Protein AF-A0A5S9MJM8-F1 (afdb_monomer_lite)

Secondary structure (DSSP, 8-state):
---EEEE---S--EEE-SSSEEEEEE-TTSSEEEEEETTS-EEEEE-SSSGGGGTTTTEEES--TT-EE-TT-EEEEE-HHHHHHTT----EEEEETTHHHHHHHHHHHHHHTT-

Organism: Bacillus safensis (NCBI:txid561879)

pLDDT: mean 92.79, std 8.99, range [56.72, 98.62]

Radius of gyration: 15.65 Å; chains: 1; bounding box: 31×24×51 Å

Structure (mmCIF, N/CA/C/O backbone):
data_AF-A0A5S9MJM8-F1
#
_entry.id   AF-A0A5S9MJM8-F1
#
loop_
_atom_site.group_PDB
_atom_site.id
_atom_site.type_symbol
_atom_site.label_atom_id
_atom_site.label_alt_id
_atom_site.label_comp_id
_atom_site.label_asym_id
_atom_site.label_entity_id
_atom_site.label_seq_id
_atom_site.pdbx_PDB_ins_code
_atom_site.Cartn_x
_atom_site.Cartn_y
_atom_site.Cartn_z
_atom_site.occupancy
_atom_site.B_iso_or_equiv
_atom_site.auth_seq_id
_atom_site.auth_comp_id
_atom_site.auth_asym_id
_atom_site.auth_atom_id
_atom_site.pdbx_PDB_model_num
ATOM 1 N N . MET A 1 1 ? -0.610 12.300 -10.556 1.00 64.19 1 MET A N 1
ATOM 2 C CA . MET A 1 1 ? -1.266 11.055 -10.099 1.00 64.19 1 MET A CA 1
ATOM 3 C C . MET A 1 1 ? -1.663 10.261 -11.330 1.00 64.19 1 MET A C 1
ATOM 5 O O . MET A 1 1 ? -2.148 10.870 -12.276 1.00 64.19 1 MET A O 1
ATOM 9 N N . GLY A 1 2 ? -1.331 8.971 -11.379 1.00 81.81 2 GLY A N 1
ATOM 10 C CA . GLY A 1 2 ? -1.491 8.142 -12.578 1.00 81.81 2 GLY A CA 1
ATOM 11 C C . GLY A 1 2 ? -2.748 7.274 -12.562 1.00 81.81 2 GLY A C 1
ATOM 12 O O . GLY A 1 2 ? -3.677 7.533 -11.800 1.00 81.81 2 GLY A O 1
ATOM 13 N N . LYS A 1 3 ? -2.789 6.263 -13.434 1.00 90.00 3 LYS A N 1
ATOM 14 C CA . LYS A 1 3 ? -3.919 5.329 -13.543 1.00 90.00 3 LYS A CA 1
ATOM 15 C C . LYS A 1 3 ? -3.855 4.271 -12.444 1.00 90.00 3 LYS A C 1
ATOM 17 O O . LYS A 1 3 ? -2.776 3.921 -11.973 1.00 90.00 3 LYS A O 1
ATOM 22 N N . GLY A 1 4 ? -5.008 3.741 -12.062 1.00 92.12 4 GLY A N 1
ATOM 23 C CA . GLY A 1 4 ? -5.108 2.756 -10.997 1.00 92.12 4 GLY A CA 1
ATOM 24 C C . GLY A 1 4 ? -6.501 2.157 -10.883 1.00 92.12 4 GLY A C 1
ATOM 25 O O . GLY A 1 4 ? -7.360 2.392 -11.734 1.00 92.12 4 GLY A O 1
ATOM 26 N N . ALA A 1 5 ? -6.703 1.406 -9.811 1.00 95.25 5 ALA A N 1
ATOM 27 C CA . ALA A 1 5 ? -7.988 0.863 -9.399 1.00 95.25 5 ALA A CA 1
ATOM 28 C C . ALA A 1 5 ? -8.126 0.990 -7.877 1.00 95.25 5 ALA A C 1
ATOM 30 O O . ALA A 1 5 ? -7.142 1.232 -7.179 1.00 95.25 5 ALA A O 1
ATOM 31 N N . ALA A 1 6 ? -9.339 0.821 -7.366 1.00 95.62 6 ALA A N 1
ATOM 32 C CA . ALA A 1 6 ? -9.585 0.685 -5.938 1.00 95.62 6 ALA A CA 1
ATOM 33 C C . ALA A 1 6 ? -10.042 -0.744 -5.640 1.00 95.62 6 ALA A C 1
ATOM 35 O O . ALA A 1 6 ? -10.792 -1.331 -6.421 1.00 95.62 6 ALA A O 1
ATOM 36 N N . ILE A 1 7 ? -9.574 -1.299 -4.525 1.00 95.19 7 ILE A N 1
ATOM 37 C CA . ILE A 1 7 ? -9.914 -2.649 -4.074 1.00 95.19 7 ILE A CA 1
ATOM 38 C C . ILE A 1 7 ? -10.665 -2.535 -2.753 1.00 95.19 7 ILE A C 1
ATOM 40 O O . ILE A 1 7 ? -10.174 -1.907 -1.818 1.00 95.19 7 ILE A O 1
ATOM 44 N N . VAL A 1 8 ? -11.834 -3.167 -2.665 1.00 95.38 8 VAL A N 1
ATOM 45 C CA . VAL A 1 8 ? -12.521 -3.382 -1.387 1.00 95.38 8 VAL A CA 1
ATOM 46 C C . VAL A 1 8 ? -12.068 -4.744 -0.850 1.00 95.38 8 VAL A C 1
ATOM 48 O O . VAL A 1 8 ? -12.350 -5.756 -1.498 1.00 95.38 8 VAL A O 1
ATOM 51 N N . PRO A 1 9 ? -11.323 -4.808 0.267 1.00 92.19 9 PRO A N 1
ATOM 52 C CA . PRO A 1 9 ? -10.854 -6.076 0.817 1.00 92.19 9 PRO A CA 1
ATOM 53 C C . PRO A 1 9 ? -12.032 -6.911 1.345 1.00 92.19 9 PRO A C 1
ATOM 55 O O . PRO A 1 9 ? -12.926 -6.381 1.998 1.00 92.19 9 PRO A O 1
ATOM 58 N N . THR A 1 10 ? -12.039 -8.218 1.060 1.00 82.69 10 THR A N 1
ATOM 59 C CA . THR A 1 10 ? -13.192 -9.104 1.332 1.00 82.69 10 THR A CA 1
ATOM 60 C C . THR A 1 10 ? -12.957 -10.179 2.392 1.00 82.69 10 THR A C 1
ATOM 62 O O . THR A 1 10 ? -13.924 -10.796 2.828 1.00 82.69 10 THR A O 1
ATOM 65 N N . ALA A 1 11 ? -11.708 -10.446 2.790 1.00 79.19 11 ALA A N 1
ATOM 66 C CA . ALA A 1 11 ? -11.400 -11.561 3.694 1.00 79.19 11 ALA A CA 1
ATOM 67 C C . ALA A 1 11 ? -10.278 -11.256 4.693 1.00 79.19 11 ALA A C 1
ATOM 69 O O . ALA A 1 11 ? -10.485 -11.371 5.894 1.00 79.19 11 ALA A O 1
ATOM 70 N N . ALA A 1 12 ? -9.093 -10.871 4.213 1.00 83.88 12 ALA A N 1
ATOM 71 C CA . ALA A 1 12 ? -7.938 -10.592 5.062 1.00 83.88 12 ALA A CA 1
ATOM 72 C C . ALA A 1 12 ? -7.426 -9.171 4.823 1.00 83.88 12 ALA A C 1
ATOM 74 O O . ALA A 1 12 ? -7.269 -8.750 3.673 1.00 83.88 12 ALA A O 1
ATOM 75 N N . GLY A 1 13 ? -7.136 -8.449 5.905 1.00 93.31 13 GLY A N 1
ATOM 76 C CA . GLY A 1 13 ? -6.462 -7.159 5.842 1.00 93.31 13 GLY A CA 1
ATOM 77 C C . GLY A 1 13 ? -4.970 -7.366 5.643 1.00 93.31 13 GLY A C 1
ATOM 78 O O . GLY A 1 13 ? -4.198 -7.380 6.595 1.00 93.31 13 GLY A O 1
ATOM 79 N N . ARG A 1 14 ? -4.570 -7.606 4.394 1.00 96.44 14 ARG A N 1
ATOM 80 C CA . ARG A 1 14 ? -3.174 -7.840 4.033 1.00 96.44 14 ARG A CA 1
ATOM 81 C C . ARG A 1 14 ? -2.850 -7.247 2.674 1.00 96.44 14 ARG A C 1
ATOM 83 O O . ARG A 1 14 ? -3.509 -7.538 1.679 1.00 96.44 14 ARG A O 1
ATOM 90 N N . VAL A 1 15 ? -1.781 -6.467 2.632 1.00 97.50 15 VAL A N 1
ATOM 91 C CA . VAL A 1 15 ? -1.133 -6.020 1.402 1.00 97.50 15 VAL A CA 1
ATOM 92 C C . VAL A 1 15 ? 0.035 -6.952 1.116 1.00 97.50 15 VAL A C 1
ATOM 94 O O . VAL A 1 15 ? 0.921 -7.119 1.956 1.00 97.50 15 VAL A O 1
ATOM 97 N N . VAL A 1 16 ? 0.046 -7.531 -0.082 1.00 97.69 16 VAL A N 1
ATOM 98 C CA . VAL A 1 16 ? 1.165 -8.332 -0.589 1.00 97.69 16 VAL A CA 1
ATOM 99 C C . VAL A 1 16 ? 1.82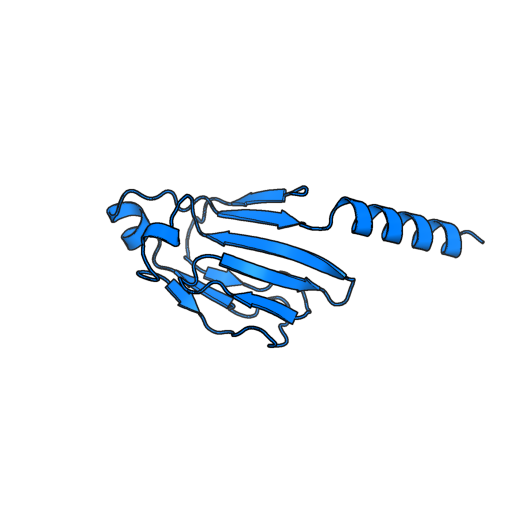7 -7.649 -1.777 1.00 97.69 16 VAL A C 1
ATOM 101 O O . VAL A 1 16 ? 1.190 -6.883 -2.506 1.00 97.69 16 VAL A O 1
ATOM 104 N N . ALA A 1 17 ? 3.105 -7.941 -1.987 1.00 98.19 17 ALA A N 1
ATOM 105 C CA . ALA A 1 17 ? 3.851 -7.487 -3.148 1.00 98.19 17 ALA A CA 1
ATOM 106 C C . ALA A 1 17 ? 3.235 -8.047 -4.445 1.00 98.19 17 ALA A C 1
ATOM 108 O O . ALA A 1 17 ? 3.143 -9.265 -4.603 1.00 98.19 17 ALA A O 1
ATOM 109 N N . PRO A 1 18 ? 2.835 -7.197 -5.408 1.00 96.94 18 PRO A N 1
ATOM 110 C CA . PRO A 1 18 ? 2.256 -7.664 -6.669 1.00 96.94 18 PRO A CA 1
ATOM 111 C C . PRO A 1 18 ? 3.316 -8.075 -7.705 1.00 96.94 18 PRO A C 1
ATOM 113 O O . PRO A 1 18 ? 2.975 -8.611 -8.757 1.00 96.94 18 PRO A O 1
ATOM 116 N N . PHE A 1 19 ? 4.592 -7.784 -7.445 1.00 98.06 19 PHE A N 1
ATOM 117 C CA . PHE A 1 19 ? 5.719 -8.046 -8.337 1.00 98.06 19 PHE A CA 1
ATOM 118 C C . PHE A 1 19 ? 7.037 -8.097 -7.558 1.00 98.06 19 PHE A C 1
ATOM 120 O O . PHE A 1 19 ? 7.105 -7.658 -6.410 1.00 98.06 19 PHE A O 1
ATOM 127 N N . ASN A 1 20 ? 8.098 -8.544 -8.231 1.00 98.50 20 ASN A N 1
ATOM 128 C CA . ASN A 1 20 ? 9.466 -8.412 -7.740 1.00 98.50 20 ASN A CA 1
ATOM 129 C C . ASN A 1 20 ? 9.955 -6.966 -7.871 1.00 98.50 20 ASN A C 1
ATOM 131 O O . ASN A 1 20 ? 9.695 -6.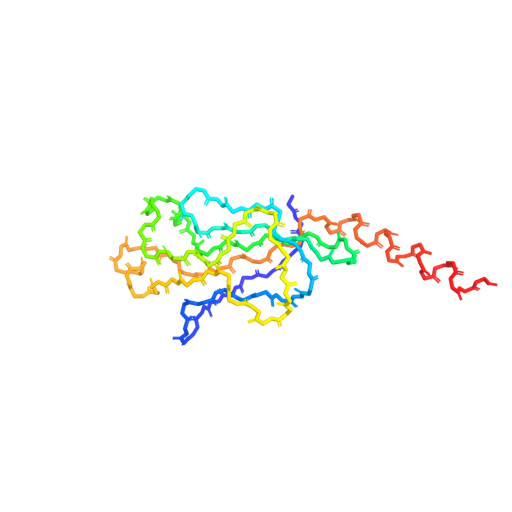295 -8.882 1.00 98.50 20 ASN A O 1
ATOM 135 N N . GLY A 1 21 ? 10.683 -6.485 -6.869 1.00 98.25 21 GLY A N 1
ATOM 136 C CA . GLY A 1 21 ? 11.181 -5.120 -6.868 1.00 98.25 21 GLY A CA 1
ATOM 137 C C . GLY A 1 21 ? 11.697 -4.662 -5.516 1.00 98.25 21 GLY A C 1
ATOM 138 O O . GLY A 1 21 ? 12.326 -5.418 -4.780 1.00 98.25 21 GLY A O 1
ATOM 139 N N . LYS A 1 22 ? 11.440 -3.393 -5.211 1.00 98.56 22 LYS A N 1
ATOM 140 C CA . LYS A 1 22 ? 11.938 -2.713 -4.022 1.00 98.56 22 LYS A CA 1
ATOM 141 C C . LYS A 1 22 ? 10.847 -1.876 -3.362 1.00 98.56 22 LYS A C 1
ATOM 143 O O . LYS A 1 22 ? 10.026 -1.262 -4.050 1.00 98.56 22 LYS A O 1
ATOM 148 N N . VAL A 1 23 ? 10.883 -1.801 -2.035 1.00 98.56 23 VAL A N 1
ATOM 149 C CA . VAL A 1 23 ? 10.129 -0.814 -1.259 1.00 98.56 23 VAL A CA 1
ATOM 150 C C . VAL A 1 23 ? 10.825 0.542 -1.382 1.00 98.56 23 VAL A C 1
ATOM 152 O O . VAL A 1 23 ? 11.910 0.754 -0.838 1.00 98.56 23 VAL A O 1
ATOM 155 N N . GLU A 1 24 ? 10.212 1.471 -2.112 1.00 98.06 24 GLU A N 1
ATOM 156 C CA . GLU A 1 24 ? 10.728 2.837 -2.268 1.00 98.06 24 GLU A CA 1
ATOM 157 C C . GLU A 1 24 ? 10.426 3.681 -1.032 1.00 98.06 24 GLU A C 1
ATOM 159 O O . GLU A 1 24 ? 11.272 4.438 -0.559 1.00 98.06 24 GLU A O 1
ATOM 164 N N . THR A 1 25 ? 9.217 3.544 -0.488 1.00 97.12 25 THR A N 1
ATOM 165 C CA . THR A 1 25 ? 8.809 4.289 0.699 1.00 97.12 25 THR A CA 1
ATOM 166 C C . THR A 1 25 ? 7.762 3.537 1.498 1.00 97.12 25 THR A C 1
ATOM 168 O O . THR A 1 25 ? 6.865 2.913 0.932 1.00 97.12 25 THR A O 1
ATOM 171 N N . ILE A 1 26 ? 7.839 3.656 2.818 1.00 96.88 26 ILE A N 1
ATOM 172 C CA . ILE A 1 26 ? 6.742 3.331 3.716 1.00 96.88 26 ILE A CA 1
ATOM 173 C C . ILE A 1 26 ? 6.406 4.545 4.574 1.00 96.88 26 ILE A C 1
ATOM 175 O O . ILE A 1 26 ? 7.280 5.176 5.171 1.00 96.88 26 ILE A O 1
ATOM 179 N N . PHE A 1 27 ? 5.122 4.882 4.633 1.00 96.25 27 PHE A N 1
ATOM 180 C CA . PHE A 1 27 ? 4.668 6.065 5.353 1.00 96.25 27 PHE A CA 1
ATOM 181 C C . PHE A 1 27 ? 4.756 5.843 6.867 1.00 96.25 27 PHE A C 1
ATOM 183 O O . PHE A 1 27 ? 4.711 4.709 7.344 1.00 96.25 27 PHE A O 1
ATOM 190 N N . HIS A 1 28 ? 4.887 6.924 7.642 1.00 95.88 28 HIS A N 1
ATOM 191 C CA . HIS A 1 28 ? 5.085 6.838 9.095 1.00 95.88 28 HIS A CA 1
ATOM 192 C C . HIS A 1 28 ? 3.978 6.029 9.786 1.00 95.88 28 HIS A C 1
ATOM 194 O O . HIS A 1 28 ? 4.272 5.077 10.502 1.00 95.88 28 HIS A O 1
ATOM 200 N N . THR A 1 29 ? 2.722 6.329 9.453 1.00 96.94 29 THR A N 1
ATOM 201 C CA . THR A 1 29 ? 1.524 5.664 9.984 1.00 96.94 29 THR A CA 1
ATOM 202 C C . THR A 1 29 ? 1.197 4.340 9.286 1.00 96.94 29 THR A C 1
ATOM 204 O O . THR A 1 29 ? 0.114 3.805 9.473 1.00 96.94 29 THR A O 1
ATOM 207 N N . LYS A 1 30 ? 2.100 3.811 8.445 1.00 97.88 30 LYS A N 1
ATOM 208 C CA . LYS A 1 30 ? 2.041 2.473 7.814 1.00 97.88 30 LYS A CA 1
ATOM 209 C C . LYS A 1 30 ? 0.826 2.162 6.927 1.00 97.88 30 LYS A C 1
ATOM 211 O O . LYS A 1 30 ? 0.811 1.124 6.285 1.00 97.88 30 LYS A O 1
ATOM 216 N N . HIS A 1 31 ? -0.128 3.076 6.802 1.00 97.38 31 HIS A N 1
ATOM 217 C CA . HIS A 1 31 ? -1.312 2.945 5.952 1.00 97.38 31 HIS A CA 1
ATOM 218 C C . HIS A 1 31 ? -1.009 2.981 4.441 1.00 97.38 31 HIS A C 1
ATOM 220 O O . HIS A 1 31 ? -1.881 2.687 3.631 1.00 97.38 31 HIS A O 1
ATOM 226 N N . ALA A 1 32 ? 0.198 3.380 4.029 1.00 97.69 32 ALA A N 1
ATOM 227 C CA . ALA A 1 32 ? 0.566 3.472 2.622 1.00 97.69 32 ALA A CA 1
ATOM 228 C C . ALA A 1 32 ? 2.000 3.009 2.364 1.00 97.69 32 ALA A C 1
ATOM 230 O O . ALA A 1 32 ? 2.894 3.183 3.201 1.00 97.69 32 ALA A O 1
ATOM 231 N N . ILE A 1 33 ? 2.211 2.455 1.170 1.00 98.44 33 ILE A N 1
ATOM 232 C CA . ILE A 1 33 ? 3.501 1.946 0.710 1.00 98.44 33 ILE A CA 1
ATOM 233 C C . ILE A 1 33 ? 3.709 2.248 -0.775 1.00 98.44 33 ILE A C 1
ATOM 235 O O . ILE A 1 33 ? 2.808 2.075 -1.599 1.00 98.44 33 ILE A O 1
ATOM 239 N N . GLY A 1 34 ? 4.906 2.728 -1.104 1.00 98.25 34 GLY A N 1
ATOM 240 C CA . GLY A 1 34 ? 5.371 2.937 -2.468 1.00 98.25 34 GLY A CA 1
ATOM 241 C C . GLY A 1 34 ? 6.374 1.860 -2.864 1.00 98.25 34 GLY A C 1
ATOM 242 O O . GLY A 1 34 ? 7.347 1.613 -2.151 1.00 98.25 34 GLY A O 1
ATOM 243 N N . LEU A 1 35 ? 6.143 1.237 -4.012 1.00 98.44 35 LEU A N 1
ATOM 244 C CA . LEU A 1 35 ? 6.926 0.136 -4.555 1.00 98.44 35 LEU A CA 1
ATOM 245 C C . LEU A 1 35 ? 7.463 0.503 -5.933 1.00 98.44 35 LEU A C 1
ATOM 247 O O . LEU A 1 35 ? 6.803 1.204 -6.703 1.00 98.44 35 LEU A O 1
ATOM 251 N N . LYS A 1 36 ? 8.615 -0.056 -6.286 1.00 97.94 36 LYS A N 1
ATOM 252 C CA . LYS A 1 36 ? 9.154 0.004 -7.641 1.00 97.94 36 LYS A CA 1
ATOM 253 C C . LYS A 1 36 ? 9.511 -1.385 -8.120 1.00 97.94 36 LYS A C 1
ATOM 255 O O . LYS A 1 36 ? 10.300 -2.082 -7.490 1.00 97.94 36 LYS A O 1
ATOM 260 N N . SER A 1 37 ? 8.924 -1.784 -9.240 1.00 97.50 37 SER A N 1
ATOM 261 C CA . SER A 1 37 ? 9.246 -3.060 -9.879 1.00 97.50 37 SER A CA 1
ATOM 262 C C . SER A 1 37 ? 10.631 -3.020 -10.524 1.00 97.50 37 SER A C 1
ATOM 264 O O . SER A 1 37 ? 11.111 -1.956 -10.926 1.00 97.50 37 SER A O 1
ATOM 266 N N . GLU A 1 38 ? 11.229 -4.188 -10.741 1.00 95.12 38 GLU A N 1
ATOM 267 C CA . GLU A 1 38 ? 12.476 -4.328 -11.515 1.00 95.12 38 GLU A CA 1
ATOM 268 C C . GLU A 1 38 ? 12.359 -3.773 -12.949 1.00 95.12 38 GLU A C 1
ATOM 270 O O . GLU A 1 38 ? 13.344 -3.356 -13.556 1.00 95.12 38 GLU A O 1
ATOM 275 N N . GLN A 1 39 ? 11.138 -3.713 -13.493 1.00 90.62 39 GLN A N 1
ATOM 276 C CA . GLN A 1 39 ? 10.853 -3.150 -14.817 1.00 90.62 39 GLN A CA 1
ATOM 277 C C . GLN A 1 39 ? 10.646 -1.626 -14.803 1.00 90.62 39 GLN A C 1
ATOM 279 O O . GLN A 1 39 ? 10.477 -1.012 -15.859 1.00 90.62 39 GLN A O 1
ATOM 284 N N . GLY A 1 40 ? 10.685 -1.000 -13.624 1.00 91.19 40 GLY A N 1
ATOM 285 C CA . GLY A 1 40 ? 10.588 0.445 -13.446 1.00 91.19 40 GLY A CA 1
ATOM 286 C C . GLY A 1 40 ? 9.171 0.993 -13.273 1.00 91.19 40 GLY A C 1
ATOM 287 O O . GLY A 1 40 ? 9.028 2.210 -13.201 1.00 91.19 40 GLY A O 1
ATOM 288 N N . THR A 1 41 ? 8.137 0.152 -13.194 1.00 93.25 41 THR A N 1
ATOM 289 C CA . THR A 1 41 ? 6.787 0.566 -12.761 1.00 93.25 41 THR A CA 1
ATOM 290 C C . THR A 1 41 ? 6.828 1.005 -11.305 1.00 93.25 41 THR A C 1
ATOM 292 O O . THR A 1 41 ? 7.330 0.252 -10.471 1.00 93.25 41 THR A O 1
ATOM 295 N N . GLU A 1 42 ? 6.278 2.178 -11.004 1.00 96.06 42 GLU A N 1
ATOM 296 C CA . GLU A 1 42 ? 6.118 2.683 -9.639 1.00 96.06 42 GLU A CA 1
ATOM 297 C C . GLU A 1 42 ? 4.654 2.565 -9.217 1.00 96.06 42 GLU A C 1
ATOM 299 O O . GLU A 1 42 ? 3.753 2.991 -9.944 1.00 96.06 42 GLU A O 1
ATOM 304 N N . LEU A 1 43 ? 4.422 1.962 -8.055 1.00 97.38 43 LEU A N 1
ATOM 305 C CA . LEU A 1 43 ? 3.099 1.652 -7.533 1.00 97.38 43 LEU A CA 1
ATOM 306 C C . LEU A 1 43 ? 2.939 2.238 -6.132 1.00 97.38 43 LEU A C 1
ATOM 308 O O . LEU A 1 43 ? 3.788 2.027 -5.275 1.00 97.38 43 LEU A O 1
ATOM 312 N N . LEU A 1 44 ? 1.830 2.924 -5.889 1.00 97.75 44 LEU A N 1
ATOM 313 C CA . LEU A 1 44 ? 1.403 3.373 -4.570 1.00 97.75 44 LEU A CA 1
ATOM 314 C C . LEU A 1 44 ? 0.170 2.574 -4.154 1.00 97.75 44 LEU A C 1
ATOM 316 O O . LEU A 1 44 ? -0.824 2.557 -4.880 1.00 97.75 44 LEU A O 1
ATOM 320 N N . ILE A 1 45 ? 0.230 1.950 -2.982 1.00 97.88 45 ILE A N 1
ATOM 321 C CA . ILE A 1 45 ? -0.911 1.297 -2.337 1.00 97.88 45 ILE A CA 1
ATOM 322 C C . ILE A 1 45 ? -1.251 2.117 -1.094 1.00 97.88 45 ILE A C 1
ATOM 324 O O . ILE A 1 45 ? -0.387 2.328 -0.243 1.00 97.88 45 ILE A O 1
ATOM 328 N N . HIS A 1 46 ? -2.488 2.602 -1.008 1.00 97.62 46 HIS A N 1
ATOM 329 C CA . HIS A 1 46 ? -2.999 3.404 0.103 1.00 97.62 46 HIS A CA 1
ATOM 330 C C . HIS A 1 46 ? -4.176 2.659 0.731 1.00 97.62 46 HIS A C 1
ATOM 332 O O . HIS A 1 46 ? -5.215 2.517 0.099 1.00 97.62 46 HIS A O 1
ATOM 338 N N . VAL A 1 47 ? -3.987 2.101 1.923 1.00 97.81 47 VAL A N 1
ATOM 339 C CA . VAL A 1 47 ? -4.974 1.243 2.580 1.00 97.81 47 VAL A CA 1
ATOM 340 C C . VAL A 1 47 ? -6.041 2.101 3.238 1.00 97.81 47 VAL A C 1
ATOM 342 O O . VAL A 1 47 ? -5.781 2.765 4.239 1.00 97.81 47 VAL A O 1
ATOM 345 N N . GLY A 1 48 ? -7.248 2.043 2.685 1.00 96.62 48 GLY A N 1
ATOM 346 C CA . GLY A 1 48 ? -8.385 2.834 3.132 1.00 96.62 48 GLY A CA 1
ATOM 347 C C . GLY A 1 48 ? -8.332 4.310 2.735 1.00 96.62 48 GLY A C 1
ATOM 348 O O . GLY A 1 48 ? -7.372 4.791 2.133 1.00 96.62 48 GLY A O 1
ATOM 349 N N . ILE A 1 49 ? -9.395 5.032 3.079 1.00 96.75 49 ILE A N 1
ATOM 350 C CA . ILE A 1 49 ? -9.553 6.468 2.834 1.00 96.75 49 ILE A CA 1
ATOM 351 C C . ILE A 1 49 ? -9.372 7.216 4.153 1.00 96.75 49 ILE A C 1
ATOM 353 O O . ILE A 1 49 ? -9.984 6.863 5.157 1.00 96.75 49 ILE A O 1
ATOM 357 N N . ASP A 1 50 ? -8.533 8.257 4.154 1.00 96.88 50 ASP A N 1
ATOM 358 C CA . ASP A 1 50 ? -8.233 9.099 5.325 1.00 96.88 50 ASP A CA 1
ATOM 359 C C . ASP A 1 50 ? -7.618 8.363 6.537 1.00 96.88 50 ASP A C 1
ATOM 361 O O . ASP A 1 50 ? -7.420 8.961 7.598 1.00 96.88 50 ASP A O 1
ATOM 365 N N . THR A 1 51 ? -7.214 7.103 6.376 1.00 97.88 51 THR A N 1
ATOM 366 C CA . THR A 1 51 ? -6.655 6.231 7.428 1.00 97.88 51 THR A CA 1
ATOM 367 C C . THR A 1 51 ? -5.318 6.705 7.993 1.00 97.88 51 THR A C 1
ATOM 369 O O . THR A 1 51 ? -4.903 6.254 9.057 1.00 97.88 51 THR A O 1
ATOM 372 N N . VAL A 1 52 ? -4.660 7.684 7.363 1.00 97.56 52 VAL A N 1
ATOM 373 C CA . VAL A 1 52 ? -3.522 8.402 7.960 1.00 97.56 52 VAL A CA 1
ATOM 374 C C . VAL A 1 52 ? -3.867 8.981 9.341 1.00 97.56 52 VAL A C 1
ATOM 376 O O . VAL A 1 52 ? -2.996 9.041 10.206 1.00 97.56 52 VAL A O 1
ATOM 379 N N . LYS A 1 53 ? -5.136 9.354 9.566 1.00 97.69 53 LYS A N 1
ATOM 380 C CA . LYS A 1 53 ? -5.652 9.909 10.829 1.00 97.69 53 LYS A CA 1
ATOM 381 C C . LYS A 1 53 ? -5.686 8.895 11.978 1.00 97.69 53 LYS A C 1
ATOM 383 O O . LYS A 1 53 ? -5.806 9.302 13.127 1.00 97.69 53 LYS A O 1
ATOM 388 N N . LEU A 1 54 ? -5.548 7.600 11.685 1.00 97.50 54 LEU A N 1
ATOM 389 C CA . LEU A 1 54 ? -5.462 6.535 12.690 1.00 97.50 54 LEU A CA 1
ATOM 390 C C . LEU A 1 54 ? -4.087 6.458 13.366 1.00 97.50 54 LEU A C 1
ATOM 392 O O . LEU A 1 54 ? -3.904 5.658 14.278 1.00 97.50 54 LEU A O 1
ATOM 396 N N . ASP A 1 55 ? -3.120 7.267 12.921 1.00 97.19 55 ASP A N 1
ATOM 397 C CA . ASP A 1 55 ? -1.784 7.390 13.516 1.00 97.19 55 ASP A CA 1
ATOM 398 C C . ASP A 1 55 ? -1.057 6.042 13.694 1.00 97.19 55 ASP A C 1
ATOM 400 O O . ASP A 1 55 ? -0.401 5.765 14.694 1.00 97.19 55 ASP A O 1
ATOM 404 N N . GLY A 1 56 ? -1.221 5.149 12.712 1.00 96.88 56 GLY A N 1
ATOM 405 C CA . GLY A 1 56 ? -0.600 3.823 12.708 1.00 96.88 56 GLY A CA 1
ATOM 406 C C . GLY A 1 56 ? -1.341 2.750 13.499 1.00 96.88 56 GLY A C 1
ATOM 407 O O . GLY A 1 56 ? -0.947 1.585 13.430 1.00 96.88 56 GLY A O 1
ATOM 408 N N . LYS A 1 57 ? -2.438 3.083 14.192 1.00 97.56 57 LYS A N 1
ATOM 409 C CA . LYS A 1 57 ? -3.325 2.060 14.758 1.00 97.56 57 LYS A CA 1
ATOM 410 C C . LYS A 1 57 ? -3.838 1.143 13.657 1.00 97.56 57 LYS A C 1
ATOM 412 O O . LYS A 1 57 ? -4.125 1.604 12.557 1.00 97.56 57 LYS A O 1
ATOM 417 N N . TYR A 1 58 ? -3.993 -0.136 13.992 1.00 98.12 58 TYR A N 1
ATOM 418 C CA . TYR A 1 58 ? -4.499 -1.181 13.097 1.00 98.12 58 TYR A CA 1
ATOM 419 C C . TYR A 1 58 ? -3.579 -1.548 11.938 1.00 98.12 58 TYR A C 1
ATOM 421 O O . TYR A 1 58 ? -3.994 -2.357 11.123 1.00 98.12 58 TYR A O 1
ATOM 429 N N . PHE A 1 59 ? -2.353 -1.022 11.858 1.00 98.25 59 PHE A N 1
ATOM 430 C CA .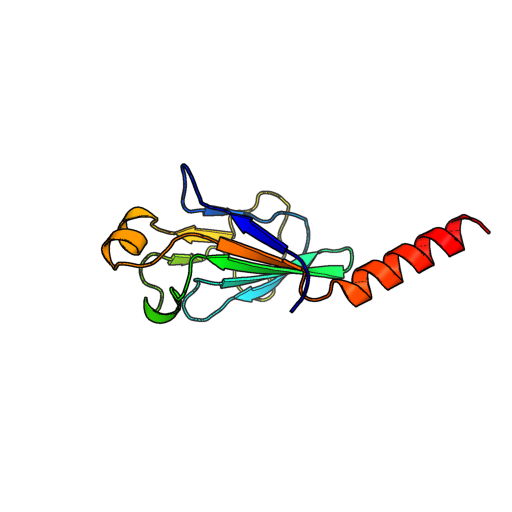 PHE A 1 59 ? -1.396 -1.365 10.806 1.00 98.25 59 PHE A CA 1
ATOM 431 C C . PHE A 1 59 ? -0.135 -1.992 11.398 1.00 98.25 59 PHE A C 1
ATOM 433 O O . PHE A 1 59 ? 0.444 -1.483 12.355 1.00 98.25 59 PHE A O 1
ATOM 440 N N . THR A 1 60 ? 0.339 -3.072 10.785 1.00 98.25 60 THR A N 1
ATOM 441 C CA . THR A 1 60 ? 1.639 -3.686 11.071 1.00 98.25 60 THR A CA 1
ATOM 442 C C . THR A 1 60 ? 2.421 -3.798 9.773 1.00 98.25 60 THR A C 1
ATOM 444 O O . THR A 1 60 ? 1.979 -4.462 8.841 1.00 98.25 60 THR A O 1
ATOM 447 N N . SER A 1 61 ? 3.585 -3.153 9.702 1.00 97.69 61 SER A N 1
ATOM 448 C CA . SER A 1 61 ? 4.493 -3.325 8.565 1.00 97.69 61 SER A CA 1
ATOM 449 C C . SER A 1 61 ? 5.466 -4.466 8.808 1.00 97.69 61 SER A C 1
ATOM 451 O O . SER A 1 61 ? 6.036 -4.564 9.893 1.00 97.69 61 SER A O 1
ATOM 453 N N . HIS A 1 62 ? 5.719 -5.244 7.762 1.00 98.38 62 HIS A N 1
ATOM 454 C CA . HIS A 1 62 ? 6.710 -6.324 7.735 1.00 98.38 62 HIS A CA 1
ATOM 455 C C . HIS A 1 62 ? 7.962 -5.966 6.931 1.00 98.38 62 HIS A C 1
ATOM 457 O O . HIS A 1 62 ? 8.900 -6.752 6.860 1.00 98.38 62 HIS A O 1
ATOM 463 N N . VAL A 1 63 ? 7.978 -4.769 6.342 1.00 98.25 63 VAL A N 1
ATOM 464 C CA . VAL A 1 63 ? 9.067 -4.248 5.510 1.00 98.25 63 VAL A CA 1
ATOM 465 C C . VAL A 1 63 ? 9.430 -2.814 5.895 1.00 98.25 63 VAL A C 1
ATOM 467 O O . VAL A 1 63 ? 8.680 -2.107 6.583 1.00 98.25 63 VAL A O 1
ATOM 470 N N . GLN A 1 64 ? 10.575 -2.355 5.407 1.00 98.19 64 GLN A N 1
ATOM 471 C CA . GLN A 1 64 ? 11.044 -0.977 5.503 1.00 98.19 64 GLN A CA 1
ATOM 472 C C . GLN A 1 64 ? 11.511 -0.451 4.139 1.00 98.19 64 GLN A C 1
ATOM 474 O O . GLN A 1 64 ? 11.757 -1.201 3.195 1.00 98.19 64 GLN A O 1
ATOM 479 N N . SER A 1 65 ? 11.633 0.873 4.024 1.00 98.12 65 SER A N 1
ATOM 480 C CA . SER A 1 65 ? 12.188 1.502 2.825 1.00 98.12 65 SER A CA 1
ATOM 481 C C . SER A 1 65 ? 13.585 0.958 2.541 1.00 98.12 65 SER A C 1
ATOM 483 O O . SER A 1 65 ? 14.446 0.967 3.418 1.00 98.12 65 SER A O 1
ATOM 485 N N . GLY A 1 66 ? 13.828 0.538 1.303 1.00 98.25 66 GLY A N 1
ATOM 486 C CA . GLY A 1 66 ? 15.095 -0.071 0.913 1.00 98.25 66 GLY A CA 1
ATOM 487 C C . GLY A 1 66 ? 15.016 -1.572 0.660 1.00 98.25 66 GLY A C 1
ATOM 488 O O . GLY A 1 66 ? 15.818 -2.060 -0.136 1.00 98.25 66 GLY A O 1
ATOM 489 N N . ASP A 1 67 ? 14.059 -2.270 1.273 1.00 98.62 67 ASP A N 1
ATOM 490 C CA . ASP A 1 67 ? 13.964 -3.727 1.192 1.00 98.62 67 ASP A CA 1
ATOM 491 C C . ASP A 1 67 ? 13.642 -4.204 -0.228 1.00 98.62 67 ASP A C 1
ATOM 493 O O . ASP A 1 67 ? 12.883 -3.567 -0.968 1.00 98.62 67 ASP A O 1
ATOM 497 N N . LEU A 1 68 ? 14.219 -5.348 -0.598 1.00 98.62 68 LEU A N 1
ATOM 498 C CA . LEU A 1 68 ? 13.842 -6.086 -1.799 1.00 98.62 68 LEU A CA 1
ATOM 499 C C . LEU A 1 68 ? 12.623 -6.955 -1.497 1.00 98.62 68 LEU A C 1
ATOM 501 O O . LEU A 1 68 ? 12.522 -7.519 -0.412 1.00 98.62 68 LEU A O 1
ATOM 505 N N . ILE A 1 69 ? 11.727 -7.069 -2.471 1.00 98.44 69 ILE A N 1
ATOM 506 C CA . ILE A 1 69 ? 10.481 -7.832 -2.363 1.00 98.44 69 ILE A CA 1
ATOM 507 C C . ILE A 1 69 ? 10.315 -8.757 -3.565 1.00 98.44 69 ILE A C 1
ATOM 509 O O . ILE A 1 69 ? 10.718 -8.424 -4.684 1.00 98.44 69 ILE A O 1
ATOM 513 N N . GLN A 1 70 ? 9.687 -9.901 -3.337 1.00 98.56 70 GLN A N 1
ATOM 514 C CA . GLN A 1 70 ? 9.207 -10.829 -4.350 1.00 98.56 70 GLN A CA 1
ATOM 515 C C . GLN A 1 70 ? 7.682 -10.829 -4.390 1.00 98.56 70 GLN A C 1
ATOM 517 O O . GLN A 1 70 ? 7.014 -10.514 -3.406 1.00 98.56 70 GLN A O 1
ATOM 522 N N . ALA A 1 71 ? 7.112 -11.184 -5.541 1.00 98.38 71 ALA A N 1
ATOM 523 C CA . ALA A 1 71 ? 5.665 -11.301 -5.669 1.00 98.38 71 ALA A CA 1
ATOM 524 C C . ALA A 1 71 ? 5.097 -12.278 -4.619 1.00 98.38 71 ALA A C 1
ATOM 526 O O . ALA A 1 71 ? 5.528 -13.426 -4.532 1.00 98.38 71 ALA A O 1
ATOM 527 N N . GLY A 1 72 ? 4.106 -11.822 -3.853 1.00 97.81 72 GLY A N 1
ATOM 528 C CA . GLY A 1 72 ? 3.478 -12.576 -2.768 1.00 97.81 72 GLY A CA 1
ATOM 529 C C . GLY A 1 72 ? 4.023 -12.279 -1.369 1.00 97.81 72 GLY A C 1
ATOM 530 O O . GLY A 1 72 ? 3.353 -12.636 -0.400 1.00 97.81 72 GLY A O 1
ATOM 531 N N . ASP A 1 73 ? 5.160 -11.586 -1.242 1.00 98.44 73 ASP A N 1
ATOM 532 C CA . ASP A 1 73 ? 5.692 -11.189 0.065 1.00 98.44 73 ASP A CA 1
ATOM 533 C C . ASP A 1 73 ? 4.686 -10.324 0.826 1.00 98.44 73 ASP A C 1
ATOM 535 O O . ASP A 1 73 ? 4.042 -9.436 0.258 1.00 98.44 73 ASP A O 1
ATOM 539 N N . VAL A 1 74 ? 4.550 -10.577 2.128 1.00 98.25 74 VAL A N 1
ATOM 540 C CA . VAL A 1 74 ? 3.664 -9.803 3.001 1.00 98.25 74 VAL A CA 1
ATOM 541 C C . VAL A 1 74 ? 4.312 -8.458 3.303 1.00 98.25 74 VAL A C 1
ATOM 543 O O . VAL A 1 74 ? 5.432 -8.403 3.801 1.00 98.25 74 VAL A O 1
ATOM 546 N N . LEU A 1 75 ? 3.597 -7.371 3.016 1.00 98.44 75 LEU A N 1
ATOM 547 C CA . LEU A 1 75 ? 4.104 -6.009 3.178 1.00 98.44 75 LEU A CA 1
ATOM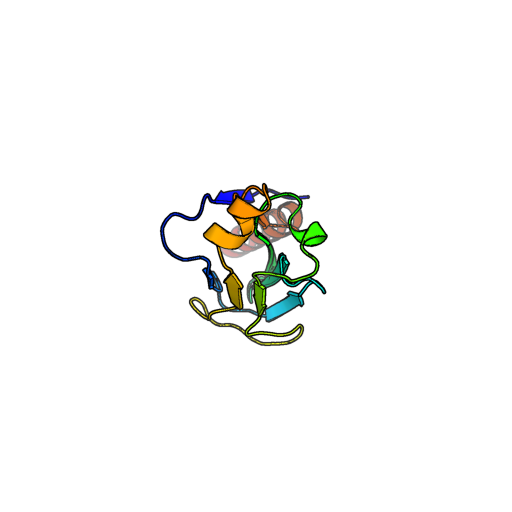 548 C C . LEU A 1 75 ? 3.511 -5.343 4.415 1.00 98.44 75 LEU A C 1
ATOM 550 O O . LEU A 1 75 ? 4.240 -4.871 5.287 1.00 98.44 75 LEU A O 1
ATOM 554 N N . ILE A 1 76 ? 2.181 -5.309 4.486 1.00 98.19 76 ILE A N 1
ATOM 555 C CA . ILE A 1 76 ? 1.423 -4.682 5.570 1.00 98.19 76 ILE A CA 1
ATOM 556 C C . ILE A 1 76 ? 0.271 -5.610 5.939 1.00 98.19 76 ILE A C 1
ATOM 558 O O . ILE A 1 76 ? -0.490 -6.017 5.064 1.00 98.19 76 ILE A O 1
ATOM 562 N N . ASP A 1 77 ? 0.120 -5.895 7.226 1.00 98.19 77 ASP A N 1
ATOM 563 C CA . ASP A 1 77 ? -1.122 -6.413 7.792 1.00 98.19 77 ASP A CA 1
ATOM 564 C C . ASP A 1 77 ? -1.935 -5.264 8.381 1.00 98.19 77 ASP A C 1
ATOM 566 O O . ASP A 1 77 ? -1.374 -4.310 8.930 1.00 98.19 77 ASP A O 1
ATOM 570 N N . PHE A 1 78 ? -3.256 -5.354 8.271 1.00 97.75 78 PHE A N 1
ATOM 571 C CA . PHE A 1 78 ? -4.162 -4.385 8.855 1.00 97.75 78 PHE A CA 1
ATOM 572 C C . PHE A 1 78 ? -5.452 -5.005 9.388 1.00 97.75 78 PHE A C 1
ATOM 574 O O . PHE A 1 78 ? -5.934 -6.016 8.883 1.00 97.75 78 PHE A O 1
ATOM 581 N N . ASP A 1 79 ? -6.019 -4.388 10.419 1.00 97.56 79 ASP A N 1
ATOM 582 C CA . ASP A 1 79 ? -7.288 -4.810 11.013 1.00 97.56 79 ASP A CA 1
ATOM 583 C C . ASP A 1 79 ? -8.456 -4.077 10.338 1.00 97.56 79 ASP A C 1
ATOM 585 O O . ASP A 1 79 ? -8.706 -2.897 10.583 1.00 97.56 79 ASP A O 1
ATOM 589 N N . ILE A 1 80 ? -9.157 -4.791 9.452 1.00 96.69 80 ILE A N 1
ATOM 590 C CA . ILE A 1 80 ? -10.314 -4.271 8.710 1.00 96.69 80 ILE A CA 1
ATOM 591 C C . ILE A 1 80 ? -11.421 -3.827 9.669 1.00 96.69 80 ILE A C 1
ATOM 593 O O . ILE A 1 80 ? -11.970 -2.738 9.500 1.00 96.69 80 ILE A O 1
ATOM 597 N N . GLU A 1 81 ? -11.748 -4.656 10.661 1.00 96.06 81 GLU A N 1
ATOM 598 C CA . GLU A 1 81 ? -12.859 -4.395 11.575 1.00 96.06 81 GLU A CA 1
ATOM 599 C C . GLU A 1 81 ? -12.537 -3.205 12.475 1.00 96.06 81 GLU A C 1
ATOM 601 O O . GLU A 1 81 ? -13.368 -2.310 12.625 1.00 96.06 81 GLU A O 1
ATOM 606 N N . GLY A 1 82 ? -11.315 -3.144 13.007 1.00 96.94 82 GLY A N 1
ATOM 607 C CA . GLY A 1 82 ? -10.847 -2.021 13.813 1.00 96.94 82 GLY A CA 1
ATOM 608 C C . GLY A 1 82 ? -10.892 -0.688 13.059 1.00 96.94 82 GLY A C 1
ATOM 609 O O . GLY A 1 82 ? -11.413 0.298 13.579 1.00 96.94 82 GLY A O 1
ATOM 610 N N . ILE A 1 83 ? -10.437 -0.664 11.800 1.00 97.62 83 ILE A N 1
ATOM 611 C CA . ILE A 1 83 ? -10.499 0.535 10.944 1.00 97.62 83 ILE A CA 1
ATOM 612 C C . ILE A 1 83 ? -11.954 0.965 10.690 1.00 97.62 83 ILE A C 1
ATOM 614 O O . ILE A 1 83 ? -12.276 2.152 10.776 1.00 97.62 83 ILE A O 1
ATOM 618 N N . GLN A 1 84 ? -12.844 0.012 10.405 1.00 96.19 84 GLN A N 1
ATOM 619 C CA . GLN A 1 84 ? -14.261 0.292 10.153 1.00 96.19 84 GLN A CA 1
ATOM 620 C C . GLN A 1 84 ? -15.002 0.770 11.409 1.00 96.19 84 GLN A C 1
ATOM 622 O O . GLN A 1 84 ? -15.859 1.647 11.311 1.00 96.19 84 GLN A O 1
ATOM 627 N N . GLN A 1 85 ? -14.668 0.240 12.590 1.00 97.50 85 GLN A N 1
ATOM 628 C CA . GLN A 1 85 ? -15.249 0.664 13.872 1.00 97.50 85 GLN A CA 1
ATOM 629 C C . GLN A 1 85 ? -14.889 2.113 14.228 1.00 97.50 85 GLN A C 1
ATOM 631 O O . GLN A 1 85 ? -15.701 2.817 14.824 1.00 97.50 85 GLN A O 1
ATOM 636 N N . GLU A 1 86 ? -13.715 2.580 13.806 1.00 97.44 86 GLU A N 1
ATOM 637 C CA . GLU A 1 86 ? -13.298 3.986 13.908 1.00 97.44 86 GLU A CA 1
ATOM 638 C C . GLU A 1 86 ? -13.959 4.887 12.840 1.00 97.44 86 GLU A C 1
ATOM 640 O O . GLU A 1 86 ? -13.742 6.099 12.820 1.00 97.44 86 GLU A O 1
ATOM 645 N N . GLY A 1 87 ? -14.786 4.317 11.955 1.00 97.62 87 GLY A N 1
ATOM 646 C CA . GLY A 1 87 ? -15.570 5.046 10.955 1.00 97.62 87 GLY A CA 1
ATOM 647 C C . GLY A 1 87 ? -14.849 5.306 9.631 1.00 97.62 87 GLY A C 1
ATOM 648 O O . GLY A 1 87 ? -15.294 6.162 8.865 1.00 97.62 87 GLY A O 1
ATOM 649 N N . TYR A 1 88 ? -13.755 4.593 9.348 1.00 97.69 88 TYR A N 1
ATOM 650 C CA . TYR A 1 88 ? -12.978 4.762 8.117 1.00 97.69 88 TYR A CA 1
ATOM 651 C C . TYR A 1 88 ? -13.324 3.707 7.058 1.00 97.69 88 TYR A C 1
ATOM 653 O O . TYR A 1 88 ? -13.618 2.550 7.360 1.00 97.69 88 TYR A O 1
ATOM 661 N N . ASP A 1 89 ? -13.253 4.111 5.788 1.00 96.81 89 ASP A N 1
ATOM 662 C CA . ASP A 1 89 ? -13.430 3.221 4.639 1.00 96.81 89 ASP A CA 1
ATOM 663 C C . ASP A 1 89 ? -12.122 2.463 4.361 1.00 96.81 89 ASP A C 1
ATOM 665 O O . ASP A 1 89 ? -11.053 3.067 4.307 1.00 96.81 89 ASP A O 1
ATOM 669 N N . VAL A 1 90 ? -12.204 1.146 4.167 1.00 96.88 90 VAL A N 1
ATOM 670 C CA . VAL A 1 90 ? -11.066 0.258 3.852 1.00 96.88 90 VAL A CA 1
ATOM 671 C C . VAL A 1 90 ? -10.827 0.090 2.347 1.00 96.88 90 VAL A C 1
ATOM 673 O O . VAL A 1 90 ? -9.908 -0.624 1.933 1.00 96.88 90 VAL A O 1
ATOM 676 N N . THR A 1 91 ? -11.626 0.751 1.509 1.00 97.44 91 THR A N 1
ATOM 677 C CA . THR A 1 91 ? -11.405 0.852 0.067 1.00 97.44 91 THR A CA 1
ATOM 678 C C . THR A 1 91 ? -9.993 1.362 -0.185 1.00 97.44 91 THR A C 1
ATOM 680 O O . THR A 1 91 ? -9.623 2.451 0.240 1.00 97.44 91 THR A O 1
ATOM 683 N N . THR A 1 92 ? -9.191 0.546 -0.860 1.00 97.38 92 THR A N 1
ATOM 684 C CA . THR A 1 92 ? -7.741 0.702 -0.974 1.00 97.38 92 THR A CA 1
ATOM 685 C C . THR A 1 92 ? -7.371 1.104 -2.401 1.00 97.38 92 THR A C 1
ATOM 687 O O . THR A 1 92 ? -7.402 0.254 -3.300 1.00 97.38 92 THR A O 1
ATOM 690 N N . PRO A 1 93 ? -7.041 2.384 -2.661 1.00 97.06 93 PRO A N 1
ATOM 691 C CA . PRO A 1 93 ? -6.462 2.799 -3.929 1.00 97.06 93 PRO A CA 1
ATOM 692 C C . PRO A 1 93 ? -5.113 2.129 -4.213 1.00 97.06 93 PRO A C 1
ATOM 694 O O . PRO A 1 93 ? -4.199 2.133 -3.387 1.00 97.06 93 PRO A O 1
ATOM 697 N N . VAL A 1 94 ? -4.972 1.623 -5.436 1.00 97.06 94 VAL A N 1
ATOM 698 C CA . VAL A 1 94 ? -3.739 1.071 -6.002 1.00 97.06 94 VAL A CA 1
ATOM 699 C C . VAL A 1 94 ? -3.431 1.834 -7.288 1.00 97.06 94 VAL A C 1
ATOM 701 O O . VAL A 1 94 ? -4.155 1.721 -8.279 1.00 97.06 94 VAL A O 1
ATOM 704 N N . ILE A 1 95 ? -2.378 2.652 -7.270 1.00 96.25 95 ILE A N 1
ATOM 705 C CA . ILE A 1 95 ? -2.113 3.676 -8.290 1.00 96.25 95 ILE A CA 1
ATOM 706 C C . ILE A 1 95 ? -0.719 3.488 -8.882 1.00 96.25 95 ILE A C 1
ATOM 708 O O . ILE A 1 95 ? 0.272 3.490 -8.159 1.00 96.25 95 ILE A O 1
ATOM 712 N N . VAL A 1 96 ? -0.621 3.420 -10.209 1.00 95.31 96 VAL A N 1
ATOM 713 C CA . VAL A 1 96 ? 0.658 3.476 -10.928 1.00 95.31 96 VAL A CA 1
ATOM 714 C C . VAL A 1 96 ? 1.082 4.935 -11.068 1.00 95.31 96 VAL A C 1
ATOM 716 O O . VAL A 1 96 ? 0.531 5.680 -11.882 1.00 95.31 96 VAL A O 1
ATOM 719 N N . THR A 1 97 ? 2.061 5.381 -10.286 1.00 92.75 97 THR A N 1
ATOM 720 C CA . THR A 1 97 ? 2.407 6.809 -10.170 1.00 92.75 97 THR A CA 1
ATOM 721 C C . THR A 1 97 ? 3.137 7.358 -11.393 1.00 92.75 97 THR A C 1
ATOM 723 O O . THR A 1 97 ? 2.985 8.541 -11.699 1.00 92.75 97 THR A O 1
ATOM 726 N N . ASN A 1 98 ? 3.835 6.505 -12.149 1.00 90.75 98 ASN A N 1
ATOM 727 C CA . ASN A 1 98 ? 4.614 6.872 -13.335 1.00 90.75 98 ASN A CA 1
ATOM 728 C C . ASN A 1 98 ? 4.009 6.358 -14.659 1.00 90.75 98 ASN A C 1
ATOM 730 O O . ASN A 1 98 ? 4.727 6.014 -15.597 1.00 90.75 98 ASN A O 1
ATOM 734 N N . THR A 1 99 ? 2.671 6.325 -14.751 1.00 79.81 99 THR A N 1
ATOM 735 C CA . THR A 1 99 ? 1.933 5.752 -15.898 1.00 79.81 99 THR A CA 1
ATOM 736 C C . THR A 1 99 ? 2.423 6.266 -17.264 1.00 79.81 99 THR A C 1
ATOM 738 O O . THR A 1 99 ? 2.638 5.467 -18.174 1.00 79.81 99 THR A O 1
ATOM 741 N N . ASN A 1 100 ? 2.603 7.582 -17.428 1.00 75.38 100 ASN A N 1
ATOM 742 C CA . ASN A 1 100 ? 2.985 8.174 -18.719 1.00 75.38 100 ASN A CA 1
ATOM 743 C C . ASN A 1 100 ? 4.398 7.750 -19.150 1.00 75.38 100 ASN A C 1
ATOM 745 O O . ASN A 1 100 ? 4.603 7.321 -20.285 1.00 75.38 100 ASN A O 1
ATOM 749 N N . ASP A 1 101 ? 5.352 7.798 -18.223 1.00 75.38 101 ASP A N 1
ATOM 750 C CA . ASP A 1 101 ? 6.734 7.373 -18.448 1.00 75.38 101 ASP A CA 1
ATOM 751 C C . ASP A 1 101 ? 6.829 5.880 -18.762 1.00 75.38 101 ASP A C 1
ATOM 753 O O . ASP A 1 101 ? 7.583 5.469 -19.650 1.00 75.38 101 ASP A O 1
ATOM 757 N N . PHE A 1 102 ? 6.041 5.060 -18.064 1.00 73.88 102 PHE A N 1
ATOM 758 C CA . PHE A 1 102 ? 5.987 3.625 -18.309 1.00 73.88 102 PHE A CA 1
ATOM 759 C C . PHE A 1 102 ? 5.473 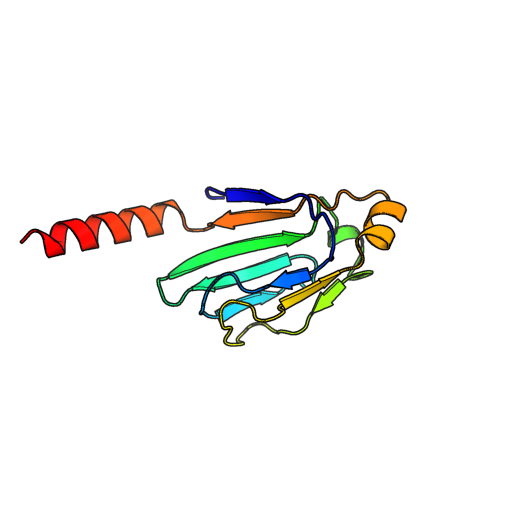3.310 -19.722 1.00 73.88 102 PHE A C 1
ATOM 761 O O . PHE A 1 102 ? 6.107 2.544 -20.450 1.00 73.88 102 PHE A O 1
ATOM 768 N N . LEU A 1 103 ? 4.377 3.948 -20.149 1.00 75.94 103 LEU A N 1
ATOM 769 C CA . LEU A 1 103 ? 3.817 3.753 -21.491 1.00 75.94 103 LEU A CA 1
ATOM 770 C C . LEU A 1 103 ? 4.794 4.188 -22.590 1.00 75.94 103 LEU A C 1
ATOM 772 O O . LEU A 1 103 ? 4.986 3.453 -23.559 1.00 75.94 103 LEU A O 1
ATOM 776 N N . HIS A 1 104 ? 5.477 5.324 -22.422 1.00 73.50 104 HIS A N 1
ATOM 777 C CA . HIS A 1 104 ? 6.510 5.762 -23.366 1.00 73.50 104 HIS A CA 1
ATOM 778 C C . HIS A 1 104 ? 7.670 4.762 -23.486 1.00 73.50 104 HIS A C 1
ATOM 780 O O . HIS A 1 104 ? 8.117 4.471 -24.599 1.00 73.50 104 HIS A O 1
ATOM 786 N N . LYS A 1 105 ? 8.153 4.202 -22.368 1.00 73.81 105 LYS A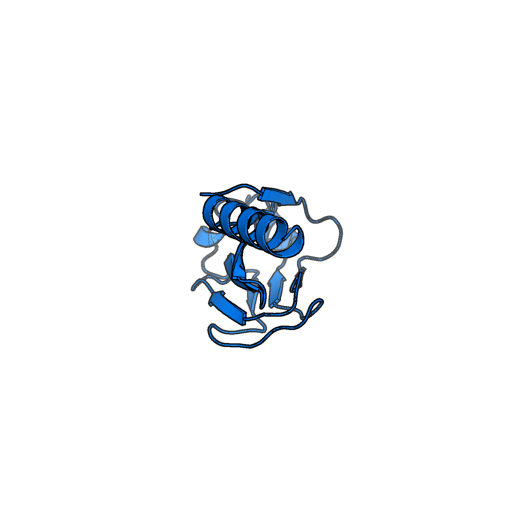 N 1
ATOM 787 C CA . LYS A 1 105 ? 9.213 3.175 -22.385 1.00 73.81 105 LYS A CA 1
ATOM 788 C C . LYS A 1 105 ? 8.760 1.896 -23.081 1.00 73.81 105 LYS A C 1
ATOM 790 O O . LYS A 1 105 ? 9.535 1.312 -23.838 1.00 73.81 105 LYS A O 1
ATOM 795 N N . LEU A 1 106 ? 7.519 1.473 -22.842 1.00 77.00 106 LEU A N 1
ATOM 796 C CA . LEU A 1 106 ? 6.955 0.285 -23.473 1.00 77.00 106 LEU A CA 1
ATOM 797 C C . LEU A 1 106 ? 6.870 0.448 -24.995 1.00 77.00 106 LEU A C 1
ATOM 799 O O . LEU A 1 106 ? 7.324 -0.431 -25.727 1.00 77.00 106 LEU A O 1
ATOM 803 N N . MET A 1 107 ? 6.367 1.594 -25.464 1.00 76.38 107 MET A N 1
ATOM 804 C CA . MET A 1 107 ? 6.271 1.899 -26.894 1.00 76.38 107 MET A CA 1
ATOM 805 C C . MET A 1 107 ? 7.647 1.929 -27.568 1.00 76.38 107 MET A C 1
ATOM 807 O O . MET A 1 107 ? 7.815 1.335 -28.631 1.00 76.38 107 MET A O 1
ATOM 811 N N . ARG A 1 108 ? 8.660 2.550 -26.942 1.00 77.94 108 ARG A N 1
ATOM 812 C CA . ARG A 1 108 ? 10.037 2.548 -27.475 1.00 77.94 108 ARG A CA 1
ATOM 813 C C . ARG A 1 108 ? 10.602 1.137 -27.619 1.00 77.94 108 ARG A C 1
ATOM 815 O O . ARG A 1 108 ? 11.066 0.789 -28.698 1.00 77.94 108 ARG A O 1
ATOM 822 N N . LYS A 1 109 ? 10.473 0.299 -26.583 1.00 74.38 109 LYS A N 1
ATOM 823 C CA . LYS A 1 109 ? 10.925 -1.102 -26.633 1.00 74.38 109 LYS A CA 1
ATOM 824 C C . LYS A 1 109 ? 10.232 -1.917 -27.728 1.00 74.38 109 LYS A C 1
ATOM 826 O O . LYS A 1 109 ? 10.844 -2.824 -28.279 1.00 74.38 109 LYS A O 1
ATOM 831 N N . GLN A 1 110 ? 8.958 -1.646 -28.018 1.00 77.31 110 GLN A N 1
ATOM 832 C CA . GLN A 1 110 ? 8.245 -2.323 -29.106 1.00 77.31 110 GLN A CA 1
ATOM 833 C C . GLN A 1 110 ? 8.739 -1.873 -30.483 1.00 77.31 110 GLN A C 1
ATOM 835 O O . GLN A 1 110 ? 8.919 -2.720 -31.351 1.00 77.31 110 GLN A O 1
ATOM 840 N N . MET A 1 111 ? 9.008 -0.577 -30.669 1.00 74.25 111 MET A N 1
ATOM 841 C CA . MET A 1 111 ? 9.570 -0.059 -31.922 1.00 74.25 111 MET A CA 1
ATOM 842 C C . MET A 1 111 ? 10.976 -0.611 -32.195 1.00 74.25 111 MET A C 1
ATOM 844 O O . MET A 1 111 ? 11.247 -1.028 -33.313 1.00 74.25 111 MET A O 1
ATOM 848 N N . GLU A 1 112 ? 11.834 -0.691 -31.174 1.00 79.81 112 GLU A N 1
ATOM 849 C CA . GLU A 1 112 ? 13.192 -1.255 -31.285 1.00 79.81 112 GLU A CA 1
ATOM 850 C C . GLU A 1 112 ? 13.202 -2.749 -31.647 1.00 79.81 112 GLU A C 1
ATOM 852 O O . GLU A 1 112 ? 14.145 -3.219 -32.267 1.00 79.81 112 GLU A O 1
ATOM 857 N N . ARG A 1 113 ? 12.166 -3.512 -31.274 1.00 74.69 113 ARG A N 1
ATOM 858 C CA . ARG A 1 113 ? 12.055 -4.950 -31.596 1.00 74.69 113 ARG A CA 1
ATOM 859 C C . ARG A 1 113 ? 11.523 -5.240 -32.999 1.00 74.69 113 ARG A C 1
ATOM 861 O O . ARG A 1 113 ? 11.524 -6.397 -33.407 1.00 74.69 113 ARG A O 1
ATOM 868 N N . LEU A 1 114 ? 10.990 -4.230 -33.681 1.00 70.88 114 LEU A N 1
ATOM 869 C CA . LEU A 1 114 ? 10.433 -4.340 -35.032 1.00 70.88 114 LEU A CA 1
ATOM 870 C C . LEU A 1 114 ? 11.421 -3.868 -36.113 1.00 70.88 114 LEU A C 1
ATOM 872 O O . LEU A 1 114 ? 11.056 -3.834 -37.288 1.00 70.88 114 LEU A O 1
ATOM 876 N N . GLN A 1 115 ? 12.638 -3.498 -35.710 1.00 56.72 115 GLN A N 1
ATOM 877 C CA . GLN A 1 115 ? 13.784 -3.196 -36.570 1.00 56.72 115 GLN A CA 1
ATOM 878 C C . GLN A 1 115 ? 14.760 -4.372 -36.557 1.00 56.72 115 GLN A C 1
ATOM 880 O O . GLN A 1 115 ? 15.335 -4.643 -37.633 1.00 56.72 115 GLN A O 1
#

Foldseek 3Di:
DADWDWDQDDDFQWDWDQAWFFFQAADQLRQKTWTAHPLGFIKIKGFFDPCVVVSNPQKDAPDHGGDTHHGGHTGMGGDPVVCVVVPTGRTMIMGRPCVVVSVVVVVVVVVVVVD

InterPro domains:
  IPR001127 Phosphotransferase system, sugar-specific permease EIIA type 1 [PF00358] (1-101)
  IPR001127 Phosphotransferase system, sugar-specific permease EIIA type 1 [PS00371] (40-52)
  IPR001127 Phosphotransferase system, sugar-specific permease EIIA type 1 [PS51093] (1-98)
  IPR001127 Phosphotransferase system, sugar-specific permease EIIA type 1 [TIGR00830] (1-98)
  IPR011055 Duplicated hybrid motif [G3DSA:2.70.70.10] (1-114)
  IPR011055 Duplicated hybrid motif [SSF51261] (1-107)
  IPR050890 Phosphotransferase system EIIA component [PTHR45008] (1-106)

Sequence (115 aa):
MGKGAAIVPTAAGRVVAPFNGKVETIFHTKHAIGLKSEQGTELLIHVGIDTVKLDGKYFTSHVQSGDLIQAGDVLIDFDIEGIQQEGYDVTTPVIVTNTNDFLHKLMRKQMERLQ